Protein AF-S4NPJ5-F1 (afdb_monomer_lite)

Organism: NCBI:txid1283301

Secondary structure (DSSP, 8-state):
----------HHHHT-EETTEEHHHHHHHTTSSS-SS---SGGGG---S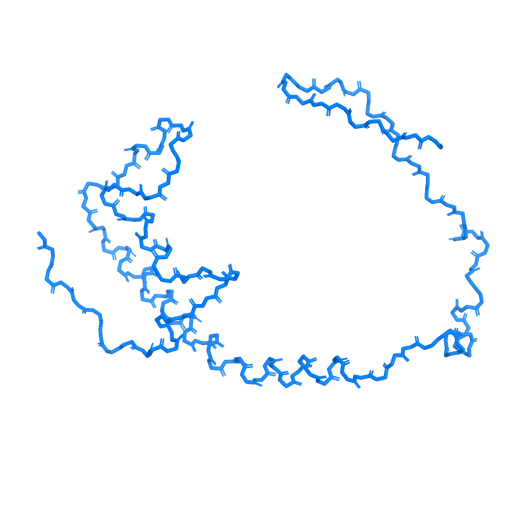S--HHHHHHHHHHHHHHHHHHHHHHHHHHHHHHHHTSPPPPHHHHHHTT-PSPPTTTSSPPPPPPPPSSPPPTT----PPP-

Foldseek 3Di:
DDPDDDDDQDPCLQQDDDPNDRDLVQLVQLQDPDHPDDCPDPVSNPHDPDDDPVVVVVSVVSSVVSVVVVVCVVVVVVVCVCVVPDDDCDPVNCVVVVVPPPPPVVPDDDDPPPPDPDDDDPPDDDDDDDD

Sequence (131 aa):
MGKGCIRPVAPEVWDYRIGGVQVIRKWFSFRKRRPDVERQTPLNDILPPTWPARWTVDLIDLINALGLLVALEPRQARLLDAVSSGPLISTDDLRGEGILPVPAYATKEPKPPRKSRRTPGPGQESLDFSD

pLDDT: mean 88.78, std 10.61, range [52.81, 98.5]

Structure (mmCIF, N/CA/C/O backbone):
data_AF-S4NPJ5-F1
#
_entry.id   AF-S4NPJ5-F1
#
loop_
_atom_site.group_PDB
_atom_site.id
_atom_site.type_symbol
_atom_site.lab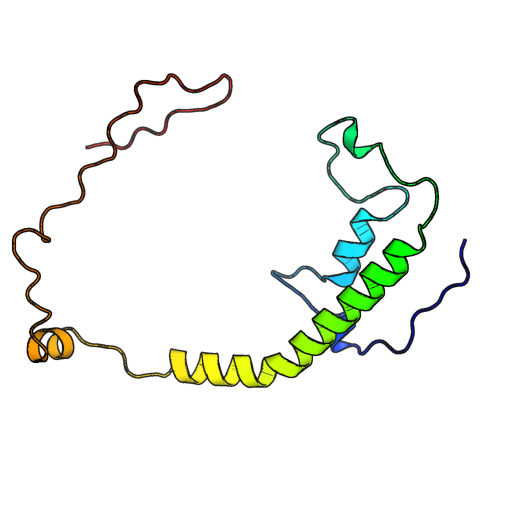el_atom_id
_atom_site.label_alt_id
_atom_site.label_comp_id
_atom_site.label_asym_id
_atom_site.label_entity_id
_atom_site.label_seq_id
_atom_site.pdbx_PDB_ins_code
_atom_site.Cartn_x
_atom_site.Cartn_y
_atom_site.Cartn_z
_atom_site.occupancy
_atom_site.B_iso_or_equiv
_atom_site.auth_seq_id
_atom_site.auth_comp_id
_atom_site.auth_asym_id
_atom_site.auth_atom_id
_atom_site.pdbx_PDB_model_num
ATOM 1 N N . MET A 1 1 ? 11.253 -7.632 -29.717 1.00 52.81 1 MET A N 1
ATOM 2 C CA . MET A 1 1 ? 10.371 -8.090 -28.621 1.00 52.81 1 MET A CA 1
ATOM 3 C C . MET A 1 1 ? 11.088 -9.196 -27.866 1.00 52.81 1 MET A C 1
ATOM 5 O O . MET A 1 1 ? 11.656 -10.063 -28.520 1.00 52.81 1 MET A O 1
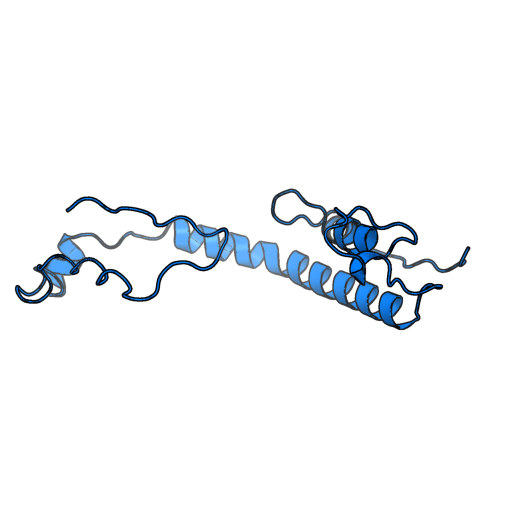ATOM 9 N N . GLY A 1 2 ? 11.130 -9.141 -26.533 1.00 63.25 2 GLY A N 1
ATOM 10 C CA . GLY A 1 2 ? 11.679 -10.228 -25.714 1.00 63.25 2 GLY A CA 1
ATOM 11 C C . GLY A 1 2 ? 10.695 -11.399 -25.615 1.00 63.25 2 GLY A C 1
ATOM 12 O O . GLY A 1 2 ? 9.492 -11.187 -25.718 1.00 63.25 2 GLY A O 1
ATOM 13 N N . LYS A 1 3 ? 11.201 -12.623 -25.427 1.00 78.44 3 LYS A N 1
ATOM 14 C CA . LYS A 1 3 ? 10.397 -13.857 -25.283 1.00 78.44 3 LYS A CA 1
ATOM 15 C C . LYS A 1 3 ? 10.164 -14.264 -23.817 1.00 78.44 3 LYS A C 1
ATOM 17 O O . LYS A 1 3 ? 9.736 -15.381 -23.552 1.00 78.44 3 LYS A O 1
ATOM 22 N N . GLY A 1 4 ? 10.513 -13.395 -22.866 1.00 82.88 4 GLY A N 1
ATOM 23 C CA . GLY A 1 4 ? 10.426 -13.695 -21.438 1.00 82.88 4 GLY A CA 1
ATOM 24 C C . GLY A 1 4 ? 8.979 -13.816 -20.965 1.00 82.88 4 GLY A C 1
ATOM 25 O O . GLY A 1 4 ? 8.130 -13.017 -21.354 1.00 82.88 4 GLY A O 1
ATOM 26 N N . CYS A 1 5 ? 8.713 -14.802 -20.112 1.00 89.44 5 CYS A N 1
ATOM 27 C CA . CYS A 1 5 ? 7.421 -15.019 -19.471 1.00 89.44 5 CYS A CA 1
ATOM 28 C C . CYS A 1 5 ? 7.648 -15.291 -17.979 1.00 89.44 5 CYS A C 1
ATOM 30 O O . CYS A 1 5 ? 8.530 -16.073 -17.633 1.00 89.44 5 CYS A O 1
ATOM 32 N N . ILE A 1 6 ? 6.858 -14.650 -17.114 1.00 90.62 6 ILE A N 1
ATOM 33 C CA . ILE A 1 6 ? 6.843 -14.896 -15.667 1.00 90.62 6 ILE A CA 1
ATOM 34 C C . ILE A 1 6 ? 5.542 -15.630 -15.349 1.00 90.62 6 ILE A C 1
ATOM 36 O O . ILE A 1 6 ? 4.458 -15.122 -15.633 1.00 90.62 6 ILE A O 1
ATOM 40 N N . ARG A 1 7 ? 5.652 -16.853 -14.825 1.00 91.62 7 ARG A N 1
ATOM 41 C CA . ARG A 1 7 ? 4.519 -17.730 -14.497 1.00 91.62 7 ARG A CA 1
ATOM 42 C C . ARG A 1 7 ? 4.954 -18.840 -13.523 1.00 91.62 7 ARG A C 1
ATOM 44 O O . ARG A 1 7 ? 6.076 -19.322 -13.679 1.00 91.62 7 ARG A O 1
ATOM 51 N N . PRO A 1 8 ? 4.076 -19.300 -12.605 1.00 93.44 8 PRO A N 1
ATOM 52 C CA . PRO A 1 8 ? 2.717 -18.803 -12.348 1.00 93.44 8 PRO A CA 1
ATOM 53 C C . PRO A 1 8 ? 2.700 -17.542 -11.461 1.00 93.44 8 PRO A C 1
ATOM 55 O O . PRO A 1 8 ? 3.579 -17.354 -10.629 1.00 93.44 8 PRO A O 1
ATOM 58 N N . VAL A 1 9 ? 1.682 -16.692 -11.630 1.00 96.44 9 VAL A N 1
ATOM 59 C CA . VAL A 1 9 ? 1.356 -15.575 -10.722 1.00 96.44 9 VAL A CA 1
ATOM 60 C C . VAL A 1 9 ? -0.089 -15.776 -10.282 1.00 96.44 9 VAL A C 1
ATOM 62 O O . VAL A 1 9 ? -0.954 -15.980 -11.135 1.00 96.44 9 VAL A O 1
ATOM 65 N N . ALA A 1 10 ? -0.340 -15.778 -8.972 1.00 97.44 10 ALA A N 1
ATOM 66 C CA . ALA A 1 10 ? -1.684 -15.968 -8.434 1.00 97.44 10 ALA A CA 1
ATOM 67 C C . ALA A 1 10 ? -2.610 -14.800 -8.846 1.00 97.44 10 ALA A C 1
ATOM 69 O O . ALA A 1 10 ? -2.140 -13.654 -8.871 1.00 97.44 10 ALA A O 1
ATOM 70 N N . PRO A 1 11 ? -3.896 -15.045 -9.174 1.00 97.88 11 PRO A N 1
ATOM 71 C CA . PRO A 1 11 ? -4.823 -13.989 -9.586 1.00 97.88 11 PRO A CA 1
ATOM 72 C C . PRO A 1 11 ? -4.940 -12.851 -8.569 1.00 97.88 11 PRO A C 1
ATOM 74 O O . PRO A 1 11 ? -4.930 -11.690 -8.958 1.00 97.88 11 PRO A O 1
ATOM 77 N N . GLU A 1 12 ? -4.949 -13.161 -7.273 1.00 97.81 12 GLU A N 1
ATOM 78 C CA . GLU A 1 12 ? -5.068 -12.182 -6.186 1.00 97.81 12 GLU A CA 1
ATOM 79 C C . GLU A 1 12 ? -3.866 -11.226 -6.151 1.00 97.81 12 GLU A C 1
ATOM 81 O O . GLU A 1 12 ? -4.008 -10.033 -5.894 1.00 97.81 12 GLU A O 1
ATOM 86 N N . VAL A 1 13 ? -2.677 -11.737 -6.483 1.00 98.31 13 VAL A N 1
ATOM 87 C CA . VAL A 1 13 ? -1.444 -10.946 -6.593 1.00 98.31 13 VAL A CA 1
ATOM 88 C C . VAL A 1 13 ? -1.460 -10.077 -7.850 1.00 98.31 13 VAL A C 1
ATOM 90 O O . VAL A 1 13 ? -1.056 -8.914 -7.809 1.00 98.31 13 VAL A O 1
ATOM 93 N N . TRP A 1 14 ? -1.944 -10.620 -8.971 1.00 97.88 14 TRP A N 1
ATOM 94 C CA . TRP A 1 14 ? -2.086 -9.871 -10.221 1.00 97.88 14 TRP A CA 1
ATOM 95 C C . TRP A 1 14 ? -3.109 -8.734 -10.109 1.00 97.88 14 TRP A C 1
ATOM 97 O O . TRP A 1 14 ? -2.857 -7.618 -10.571 1.00 97.88 14 TRP A O 1
ATOM 107 N N . ASP A 1 15 ? -4.241 -9.009 -9.465 1.00 98.00 15 ASP A N 1
ATOM 108 C CA . ASP A 1 15 ? -5.365 -8.091 -9.308 1.00 98.00 15 ASP A CA 1
ATOM 109 C C . ASP A 1 15 ? -5.279 -7.203 -8.066 1.00 98.00 15 ASP A C 1
ATOM 111 O O . ASP A 1 15 ? -6.196 -6.415 -7.822 1.00 98.00 15 ASP A O 1
ATOM 115 N N . TYR A 1 16 ? -4.163 -7.255 -7.333 1.00 98.25 16 TYR A N 1
ATOM 116 C CA . TYR A 1 16 ? -3.940 -6.438 -6.147 1.00 98.25 16 TYR A CA 1
ATOM 117 C C . TYR A 1 16 ? -4.071 -4.940 -6.456 1.00 98.25 16 TYR A C 1
ATOM 119 O O . TYR A 1 16 ? -3.440 -4.403 -7.383 1.00 98.25 16 TYR A O 1
ATOM 127 N N . ARG A 1 17 ? -4.889 -4.243 -5.658 1.00 98.12 17 ARG A N 1
ATOM 128 C CA . ARG A 1 17 ? -5.227 -2.827 -5.846 1.00 98.12 17 ARG A CA 1
ATOM 129 C C . ARG A 1 17 ? -4.973 -2.004 -4.592 1.00 98.12 17 ARG A C 1
ATOM 131 O O . ARG A 1 17 ? -5.317 -2.410 -3.493 1.00 98.12 17 ARG A O 1
ATOM 138 N N . ILE A 1 18 ? -4.469 -0.787 -4.790 1.00 96.38 18 ILE A N 1
ATOM 139 C CA . ILE A 1 18 ? -4.378 0.251 -3.755 1.00 96.38 18 ILE A CA 1
ATOM 140 C C . ILE A 1 18 ? -5.096 1.487 -4.290 1.00 96.38 18 ILE A C 1
ATOM 142 O O . ILE A 1 18 ? -4.795 1.943 -5.393 1.00 96.38 18 ILE A O 1
ATOM 146 N N . GLY A 1 19 ? -6.087 1.999 -3.554 1.00 93.81 19 GLY A N 1
ATOM 147 C CA . GLY A 1 19 ? -6.877 3.158 -3.994 1.00 93.81 19 GLY A CA 1
ATOM 148 C C . GLY A 1 19 ? -7.537 2.961 -5.368 1.00 93.81 19 GLY A C 1
ATOM 149 O O . GLY A 1 19 ? -7.559 3.879 -6.181 1.00 93.81 19 GLY A O 1
ATOM 150 N N . GLY A 1 20 ? -7.988 1.738 -5.676 1.00 94.81 20 GLY A N 1
ATOM 151 C CA . GLY A 1 20 ? -8.593 1.381 -6.969 1.00 94.81 20 GLY A CA 1
ATOM 152 C C . GLY A 1 20 ? -7.604 1.140 -8.121 1.00 94.81 20 GLY A C 1
ATOM 153 O O . GLY A 1 20 ? -8.010 0.682 -9.189 1.00 94.81 20 GLY A O 1
ATOM 154 N N . VAL A 1 21 ? -6.305 1.377 -7.924 1.00 96.62 21 VAL A N 1
ATOM 155 C CA . VAL A 1 21 ? -5.272 1.214 -8.957 1.00 96.62 21 VAL A CA 1
ATOM 156 C C . VAL A 1 21 ? -4.622 -0.162 -8.854 1.00 96.62 21 VAL A C 1
ATOM 158 O O . VAL A 1 21 ? -4.109 -0.519 -7.797 1.00 96.62 21 VAL A O 1
ATOM 161 N N . GLN A 1 22 ? -4.589 -0.924 -9.956 1.00 97.88 22 GLN A N 1
ATOM 162 C CA . GLN A 1 22 ? -3.903 -2.222 -9.989 1.00 97.88 22 GLN A CA 1
ATOM 163 C C . GLN A 1 22 ? -2.381 -2.018 -10.017 1.00 97.88 22 GLN A C 1
ATOM 165 O O . GLN A 1 22 ? -1.843 -1.401 -10.946 1.00 97.88 22 GLN A O 1
ATOM 170 N N . VAL A 1 23 ? -1.691 -2.531 -8.997 1.00 98.00 23 VAL A N 1
ATOM 171 C CA . VAL A 1 23 ? -0.301 -2.157 -8.693 1.00 98.00 23 VAL A CA 1
ATOM 172 C C . VAL A 1 23 ? 0.667 -2.607 -9.785 1.00 98.00 23 VAL A C 1
ATOM 174 O O . VAL A 1 23 ? 1.447 -1.790 -10.275 1.00 98.00 2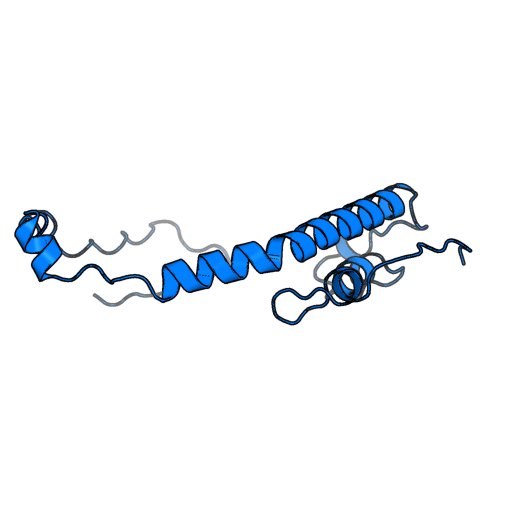3 VAL A O 1
ATOM 177 N N . ILE A 1 24 ? 0.589 -3.867 -10.229 1.00 97.06 24 ILE A N 1
ATOM 178 C CA . ILE A 1 24 ? 1.502 -4.409 -11.251 1.00 97.06 24 ILE A CA 1
ATOM 179 C C . ILE A 1 24 ? 1.343 -3.662 -12.582 1.00 97.06 24 ILE A C 1
ATOM 181 O O . ILE A 1 24 ? 2.335 -3.234 -13.180 1.00 97.06 24 ILE A O 1
ATOM 185 N N . ARG A 1 25 ? 0.103 -3.419 -13.033 1.00 95.31 25 ARG A N 1
ATOM 186 C CA . ARG A 1 25 ? -0.154 -2.629 -14.250 1.00 95.31 25 ARG A CA 1
ATOM 187 C C . ARG A 1 25 ? 0.368 -1.205 -14.142 1.00 95.31 25 ARG A C 1
ATOM 189 O O . ARG A 1 25 ? 0.967 -0.715 -15.099 1.00 95.31 25 ARG A O 1
ATOM 196 N N . LYS A 1 26 ? 0.170 -0.547 -12.998 1.00 95.69 26 LYS A N 1
ATOM 197 C CA . LYS A 1 26 ? 0.671 0.813 -12.774 1.00 95.69 26 LYS A CA 1
ATOM 198 C C . LYS A 1 26 ? 2.197 0.850 -12.752 1.00 95.69 26 LYS A C 1
ATOM 200 O O . LYS A 1 26 ? 2.795 1.707 -13.390 1.00 95.69 26 LYS A O 1
ATOM 205 N N . TRP A 1 27 ? 2.846 -0.102 -12.089 1.00 95.62 27 TRP A N 1
ATOM 206 C CA . TRP A 1 27 ? 4.304 -0.217 -12.088 1.00 95.62 27 TRP A CA 1
ATOM 207 C C . TRP A 1 27 ? 4.865 -0.406 -13.508 1.00 95.62 27 TRP A C 1
ATOM 209 O O . TRP A 1 27 ? 5.858 0.233 -13.877 1.00 95.62 27 TRP A O 1
ATOM 219 N N . PHE A 1 28 ? 4.192 -1.228 -14.324 1.00 93.25 28 PHE A N 1
ATOM 220 C CA . PHE A 1 28 ? 4.570 -1.476 -15.714 1.00 93.25 28 PHE A CA 1
ATOM 221 C C . PHE A 1 28 ? 4.334 -0.258 -16.617 1.00 93.25 28 PHE A C 1
ATOM 223 O O . PHE A 1 28 ? 5.152 0.009 -17.497 1.00 93.25 28 PHE A O 1
ATOM 230 N N . SER A 1 29 ? 3.268 0.526 -16.401 1.00 91.81 29 SER A N 1
ATOM 231 C CA . SER A 1 29 ? 2.944 1.686 -17.249 1.00 91.81 29 SER A CA 1
ATOM 232 C C . SER A 1 29 ? 4.051 2.744 -17.268 1.00 91.81 29 SER A C 1
ATOM 234 O O . SER A 1 29 ? 4.225 3.414 -18.284 1.00 91.81 29 SER A O 1
ATOM 236 N N . PHE A 1 30 ? 4.830 2.852 -16.186 1.00 90.25 30 PHE A N 1
ATOM 237 C CA . PHE A 1 30 ? 6.000 3.733 -16.083 1.00 90.25 30 PHE A CA 1
ATOM 238 C C . PHE A 1 30 ? 7.235 3.233 -16.848 1.00 90.25 30 PHE A C 1
ATOM 240 O O . PHE A 1 30 ? 8.149 4.006 -17.111 1.00 90.25 30 PHE A O 1
ATOM 247 N N . ARG A 1 31 ? 7.283 1.944 -17.198 1.00 90.88 31 ARG A N 1
ATOM 248 C CA . ARG A 1 31 ? 8.462 1.265 -17.771 1.00 90.88 31 ARG A CA 1
ATOM 249 C C . ARG A 1 31 ? 8.263 0.842 -19.225 1.00 90.88 31 ARG A C 1
ATOM 251 O O . ARG A 1 31 ? 9.081 0.127 -19.803 1.00 90.88 31 ARG A O 1
ATOM 258 N N . LYS A 1 32 ? 7.175 1.297 -19.845 1.00 86.69 32 LYS A N 1
ATOM 259 C CA . LYS A 1 32 ? 6.954 1.157 -21.286 1.00 86.69 32 LYS A CA 1
ATOM 260 C C . LYS A 1 32 ? 7.911 2.068 -22.052 1.00 86.69 32 LYS A C 1
ATOM 262 O O . LYS A 1 32 ? 8.294 3.126 -21.570 1.00 86.69 32 LYS A O 1
ATOM 267 N N . ARG A 1 33 ? 8.188 1.723 -23.315 1.00 84.00 33 ARG A N 1
ATOM 268 C CA . ARG A 1 33 ? 8.948 2.588 -24.242 1.00 84.00 33 ARG A CA 1
ATOM 269 C C . ARG A 1 33 ? 8.356 4.002 -24.356 1.00 84.00 33 ARG A C 1
ATOM 271 O O . ARG A 1 33 ? 9.086 4.960 -24.568 1.00 84.00 33 ARG A O 1
ATOM 278 N N . ARG A 1 34 ? 7.029 4.120 -24.261 1.00 84.69 34 ARG A N 1
ATOM 279 C CA . ARG A 1 34 ? 6.313 5.389 -24.0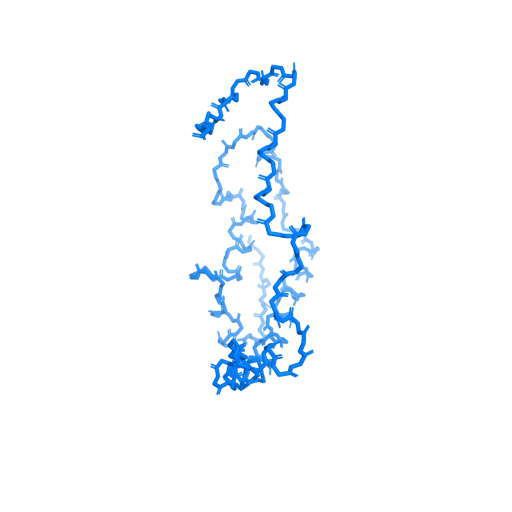77 1.00 84.69 34 ARG A CA 1
ATOM 280 C C . ARG A 1 34 ? 5.475 5.265 -22.799 1.00 84.69 34 ARG A C 1
ATOM 282 O O . ARG A 1 34 ? 4.463 4.562 -22.849 1.00 84.69 34 ARG A O 1
ATOM 289 N N . PRO A 1 35 ? 5.929 5.832 -21.669 1.00 85.50 35 PRO A N 1
ATOM 290 C CA . PRO A 1 35 ? 5.217 5.745 -20.401 1.00 85.50 35 PRO A CA 1
ATOM 291 C C . PRO A 1 35 ? 3.890 6.510 -20.420 1.00 85.50 35 PRO A C 1
ATOM 293 O O . PRO A 1 35 ? 3.782 7.545 -21.076 1.00 85.50 35 PRO A O 1
ATOM 296 N N . ASP A 1 36 ? 2.904 6.024 -19.663 1.00 81.88 36 ASP A N 1
ATOM 297 C CA . ASP A 1 36 ? 1.608 6.703 -19.475 1.00 81.88 36 ASP A CA 1
ATOM 298 C C . ASP A 1 36 ? 1.713 7.737 -18.347 1.00 81.88 36 ASP A C 1
ATOM 300 O O . ASP A 1 36 ? 1.126 7.577 -17.273 1.00 81.88 36 ASP A O 1
ATOM 304 N N . VAL A 1 37 ? 2.539 8.760 -18.554 1.00 80.12 37 VAL A N 1
ATOM 305 C CA . VAL A 1 37 ? 2.753 9.837 -17.582 1.00 80.12 37 VAL A CA 1
ATOM 306 C C . VAL A 1 37 ? 2.618 11.191 -18.245 1.00 80.12 37 VAL A C 1
ATOM 308 O O . VAL A 1 37 ? 2.963 11.362 -19.416 1.00 80.12 37 VAL A O 1
ATOM 311 N N . GLU A 1 38 ? 2.152 12.161 -17.470 1.00 79.88 38 GLU A N 1
ATOM 312 C CA . GLU A 1 38 ? 2.199 13.555 -17.876 1.00 79.88 38 GLU A CA 1
ATOM 313 C C . GLU A 1 38 ? 3.661 14.007 -17.996 1.00 79.88 38 GLU A C 1
ATOM 315 O O . GLU A 1 38 ? 4.508 13.738 -17.135 1.00 79.88 38 GLU A O 1
ATOM 320 N N . ARG A 1 39 ? 3.987 14.658 -19.111 1.00 79.56 39 ARG A N 1
ATOM 321 C CA . ARG A 1 39 ? 5.335 15.170 -19.360 1.00 79.56 39 ARG A CA 1
ATOM 322 C C . ARG A 1 39 ? 5.457 16.543 -18.730 1.00 79.56 39 ARG A C 1
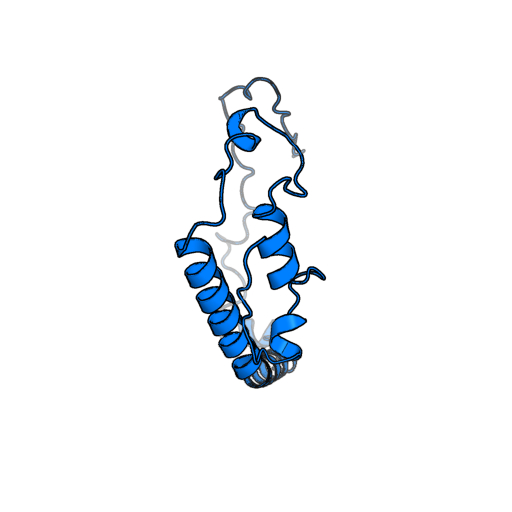ATOM 324 O O . ARG A 1 39 ? 5.023 17.528 -19.308 1.00 79.56 39 ARG A O 1
ATOM 331 N N . GLN A 1 40 ? 6.047 16.582 -17.544 1.00 79.94 40 GLN A N 1
ATOM 332 C CA . GLN A 1 40 ? 6.227 17.824 -16.798 1.00 79.94 40 GLN A CA 1
ATOM 333 C C . GLN A 1 40 ? 7.580 18.483 -17.089 1.00 79.94 40 GLN A C 1
ATOM 335 O O . GLN A 1 40 ? 7.691 19.702 -17.030 1.00 79.94 40 GLN A O 1
ATOM 340 N N . THR A 1 41 ? 8.615 17.697 -17.417 1.00 85.44 41 THR A N 1
ATOM 341 C CA . THR A 1 41 ? 9.973 18.212 -17.662 1.00 85.44 41 THR A CA 1
ATOM 342 C C . THR A 1 41 ? 10.705 17.413 -18.753 1.00 85.44 41 THR A C 1
ATOM 344 O O . THR A 1 41 ? 10.354 16.250 -18.979 1.00 85.44 41 THR A O 1
ATOM 347 N N . PRO A 1 42 ? 11.765 17.971 -19.378 1.00 85.50 42 PRO A N 1
ATOM 348 C CA . PRO A 1 42 ? 12.627 17.245 -20.323 1.00 85.50 42 PRO A CA 1
ATOM 349 C C . PRO A 1 42 ? 13.299 15.991 -19.738 1.00 85.50 42 PRO A C 1
ATOM 351 O O . PRO A 1 42 ? 13.695 15.095 -20.478 1.00 85.50 42 PRO A O 1
ATOM 354 N N . LEU A 1 43 ? 13.410 15.890 -18.408 1.00 85.88 43 LEU A N 1
ATOM 355 C CA . LEU A 1 43 ? 13.954 14.707 -17.738 1.00 85.88 43 LEU A CA 1
ATOM 356 C C . LEU A 1 43 ? 13.067 13.468 -17.953 1.00 85.88 43 LEU A C 1
ATOM 358 O O . LEU A 1 43 ? 13.580 12.352 -17.984 1.00 85.88 43 LEU A O 1
ATOM 362 N N . ASN A 1 44 ? 11.759 13.651 -18.176 1.00 82.75 44 ASN A N 1
ATOM 363 C CA . ASN A 1 44 ? 10.818 12.550 -18.416 1.00 82.75 44 ASN A CA 1
ATOM 364 C C . ASN A 1 44 ? 11.075 11.822 -19.750 1.00 82.75 44 ASN A C 1
ATOM 366 O O . ASN A 1 44 ? 10.590 10.705 -19.935 1.00 82.75 44 ASN A O 1
ATOM 370 N N . ASP A 1 45 ? 11.833 12.430 -20.668 1.00 83.19 45 ASP A N 1
ATOM 371 C CA . ASP A 1 45 ? 12.198 11.828 -21.953 1.00 83.19 45 ASP A CA 1
ATOM 372 C C . ASP A 1 45 ? 13.456 10.943 -21.857 1.00 83.19 45 ASP A C 1
ATOM 374 O O . ASP A 1 45 ? 13.760 10.183 -22.781 1.00 83.19 45 ASP A O 1
ATOM 378 N N . ILE A 1 46 ? 14.171 10.990 -20.726 1.00 88.38 46 ILE A N 1
ATOM 379 C CA . ILE A 1 46 ? 15.355 10.166 -20.474 1.00 88.38 46 ILE A CA 1
ATOM 380 C C . ILE A 1 46 ? 14.901 8.783 -19.995 1.00 88.38 46 ILE A C 1
ATOM 382 O O . ILE A 1 46 ? 14.695 8.533 -18.808 1.00 88.38 46 ILE A O 1
ATOM 386 N N . LEU A 1 47 ? 14.744 7.864 -20.949 1.00 88.00 47 LEU A N 1
ATOM 387 C CA . LEU A 1 47 ? 14.287 6.494 -20.713 1.00 88.00 47 LEU A CA 1
ATOM 388 C C . LEU A 1 47 ? 15.337 5.470 -21.166 1.00 88.00 47 LEU A C 1
ATOM 390 O O . LEU A 1 47 ? 16.028 5.698 -22.162 1.00 88.00 47 LEU A O 1
ATOM 394 N N . PRO A 1 48 ? 15.447 4.307 -20.494 1.00 89.25 48 PRO A N 1
ATOM 395 C CA . PRO A 1 48 ? 16.299 3.227 -20.971 1.00 89.25 48 PRO A CA 1
ATOM 396 C C . PRO A 1 48 ? 15.916 2.784 -22.395 1.00 89.25 48 PRO A C 1
ATOM 398 O O . PRO A 1 48 ? 14.731 2.573 -22.669 1.00 89.25 48 PRO A O 1
ATOM 401 N N . PRO A 1 49 ? 16.893 2.594 -23.302 1.00 89.06 49 PRO A N 1
ATOM 402 C CA . PRO A 1 49 ? 16.617 2.228 -24.694 1.00 89.06 49 PRO A CA 1
ATOM 403 C C . PRO A 1 49 ? 16.121 0.782 -24.842 1.00 89.06 49 PRO A C 1
ATOM 405 O O . PRO A 1 49 ? 15.450 0.441 -25.817 1.00 89.06 49 PRO A O 1
ATOM 408 N N . THR A 1 50 ? 16.442 -0.077 -23.873 1.00 89.56 50 THR A N 1
ATOM 409 C CA . THR A 1 50 ? 16.035 -1.483 -23.808 1.00 89.56 50 THR A CA 1
ATOM 410 C C . THR A 1 50 ? 15.573 -1.836 -22.398 1.00 89.56 50 THR A C 1
ATOM 412 O O . THR A 1 50 ? 15.846 -1.106 -21.446 1.00 89.56 50 THR A O 1
ATOM 415 N N . TRP A 1 51 ? 14.869 -2.964 -22.268 1.00 89.62 51 TRP A N 1
ATOM 416 C CA . TRP A 1 51 ? 14.479 -3.521 -20.974 1.00 89.62 51 TRP A CA 1
ATOM 417 C C . TRP A 1 51 ? 15.725 -3.979 -20.201 1.00 89.62 51 TRP A C 1
ATOM 419 O O . TRP A 1 51 ? 16.356 -4.961 -20.605 1.00 89.62 51 TRP A O 1
ATOM 429 N N . PRO A 1 52 ? 16.105 -3.316 -19.099 1.00 91.81 52 PRO A N 1
ATOM 430 C CA . PRO A 1 52 ? 17.273 -3.713 -18.333 1.00 91.81 52 PRO A CA 1
ATOM 431 C C . PRO A 1 52 ? 16.948 -4.921 -17.447 1.00 91.81 52 PRO A C 1
ATOM 433 O O . PRO A 1 52 ? 15.863 -4.994 -16.875 1.00 91.81 52 PRO A O 1
ATOM 436 N N . ALA A 1 53 ? 17.908 -5.830 -17.251 1.00 91.81 53 ALA A N 1
ATOM 437 C CA . ALA A 1 53 ? 17.713 -7.026 -16.422 1.00 91.81 53 ALA A CA 1
ATOM 438 C C . ALA A 1 53 ? 17.222 -6.703 -14.996 1.00 91.81 53 ALA A C 1
ATOM 440 O O . ALA A 1 53 ? 16.370 -7.415 -14.468 1.00 91.81 53 ALA A O 1
ATOM 441 N N . ARG A 1 54 ? 17.677 -5.581 -14.414 1.00 93.94 54 ARG A N 1
ATOM 442 C CA . ARG A 1 54 ? 17.228 -5.109 -13.092 1.00 93.94 54 ARG A CA 1
ATOM 443 C C . ARG A 1 54 ? 15.710 -4.924 -12.996 1.00 93.94 54 ARG A C 1
ATOM 445 O O . ARG A 1 54 ? 15.142 -5.224 -11.965 1.00 93.94 54 ARG A O 1
ATOM 452 N N . TRP A 1 55 ? 15.030 -4.506 -14.070 1.00 94.38 55 TRP A N 1
ATOM 453 C CA . TRP A 1 55 ? 13.572 -4.342 -14.034 1.00 94.38 55 TRP A CA 1
ATOM 454 C C . TRP A 1 55 ? 12.838 -5.675 -13.928 1.00 94.38 55 TRP A C 1
ATOM 456 O O . TRP A 1 55 ? 11.746 -5.724 -13.377 1.00 94.38 55 TRP A O 1
ATOM 466 N N . THR A 1 56 ? 13.421 -6.761 -14.436 1.00 93.81 56 THR A N 1
ATOM 467 C CA . THR A 1 56 ? 12.869 -8.098 -14.202 1.00 93.81 56 THR A CA 1
ATOM 468 C C . THR A 1 56 ? 12.990 -8.478 -12.729 1.00 93.81 56 THR A C 1
ATOM 470 O O . THR A 1 56 ? 12.038 -9.019 -12.180 1.00 93.81 56 THR A O 1
ATOM 473 N N . VAL A 1 57 ? 14.124 -8.164 -12.092 1.00 96.25 57 VAL A N 1
ATOM 474 C CA . VAL A 1 57 ? 14.330 -8.388 -10.650 1.00 96.25 57 VAL A CA 1
ATOM 475 C C . VAL A 1 57 ? 13.327 -7.566 -9.842 1.00 96.25 57 VAL A C 1
ATOM 477 O O . VAL A 1 57 ? 12.550 -8.145 -9.093 1.00 96.25 57 VAL A O 1
ATOM 480 N N . ASP A 1 58 ? 13.232 -6.260 -10.108 1.00 96.88 58 ASP A N 1
ATOM 481 C CA . ASP A 1 58 ? 12.267 -5.362 -9.461 1.00 96.88 58 ASP A CA 1
ATOM 482 C C . ASP A 1 58 ? 10.816 -5.870 -9.593 1.00 96.88 58 ASP A C 1
ATOM 484 O O . ASP A 1 58 ? 10.018 -5.747 -8.665 1.00 96.88 58 ASP A O 1
ATOM 488 N N . LEU A 1 59 ? 10.448 -6.423 -10.757 1.00 96.31 59 LEU A N 1
ATOM 489 C CA . LEU A 1 59 ? 9.113 -6.979 -10.989 1.00 96.31 59 LEU A CA 1
ATOM 490 C C . LEU A 1 59 ? 8.874 -8.249 -10.166 1.00 96.31 59 LEU A C 1
ATOM 492 O O . LEU A 1 59 ? 7.781 -8.426 -9.633 1.00 96.31 59 LEU A O 1
ATOM 496 N N . ILE A 1 60 ? 9.871 -9.128 -10.065 1.00 97.06 60 ILE A N 1
ATOM 497 C CA . ILE A 1 60 ? 9.789 -10.343 -9.246 1.00 97.06 60 ILE A CA 1
ATOM 498 C C . ILE A 1 60 ? 9.661 -9.967 -7.767 1.00 97.06 60 ILE A C 1
ATOM 500 O O . ILE A 1 60 ? 8.789 -10.497 -7.082 1.00 97.06 60 ILE A O 1
ATOM 504 N N . ASP A 1 61 ? 10.455 -9.008 -7.296 1.00 98.12 61 ASP A N 1
ATOM 505 C CA . ASP A 1 61 ? 10.391 -8.518 -5.918 1.00 98.12 61 ASP A CA 1
ATOM 506 C C . ASP A 1 61 ? 9.036 -7.878 -5.609 1.00 98.12 61 ASP A C 1
ATOM 508 O O . ASP A 1 61 ? 8.450 -8.145 -4.558 1.00 98.12 61 ASP A O 1
ATOM 512 N N . LEU A 1 62 ? 8.482 -7.104 -6.549 1.00 98.06 62 LEU A N 1
ATOM 513 C CA . LEU A 1 62 ? 7.131 -6.562 -6.427 1.00 98.06 62 LEU A CA 1
ATOM 514 C C . LEU A 1 62 ? 6.085 -7.678 -6.315 1.00 98.06 62 LEU A C 1
ATOM 516 O O . LEU A 1 62 ? 5.240 -7.626 -5.427 1.00 98.06 62 LEU A O 1
ATOM 520 N N . ILE A 1 63 ? 6.134 -8.686 -7.190 1.00 98.25 63 ILE A N 1
ATOM 521 C CA . ILE A 1 63 ? 5.206 -9.828 -7.150 1.00 98.25 63 ILE A CA 1
ATOM 522 C C . ILE A 1 63 ? 5.309 -10.559 -5.804 1.00 98.25 63 ILE A C 1
ATOM 524 O O . ILE A 1 63 ? 4.283 -10.880 -5.208 1.00 98.25 63 ILE A O 1
ATOM 528 N N . ASN A 1 64 ? 6.525 -10.769 -5.295 1.00 98.06 64 ASN A N 1
ATOM 529 C CA . ASN A 1 64 ? 6.754 -11.405 -3.998 1.00 98.06 64 ASN A CA 1
ATOM 530 C C . ASN A 1 64 ? 6.181 -10.574 -2.844 1.00 98.06 64 ASN A C 1
ATOM 532 O O . ASN A 1 64 ? 5.474 -11.112 -1.994 1.00 98.06 64 ASN A O 1
ATOM 536 N N . ALA A 1 65 ? 6.437 -9.264 -2.827 1.00 98.38 65 ALA A N 1
ATOM 537 C CA . ALA A 1 65 ? 5.902 -8.367 -1.808 1.00 98.38 65 ALA A CA 1
ATOM 538 C C . ALA A 1 65 ? 4.366 -8.360 -1.812 1.00 98.38 65 ALA A C 1
ATOM 540 O O . ALA A 1 65 ? 3.750 -8.474 -0.755 1.00 98.38 65 ALA A O 1
ATOM 541 N N . LEU A 1 66 ? 3.742 -8.297 -2.992 1.00 98.50 66 LEU A N 1
ATOM 542 C CA . LEU A 1 66 ? 2.288 -8.388 -3.131 1.00 98.50 66 LEU A CA 1
ATOM 543 C C . LEU A 1 66 ? 1.753 -9.752 -2.665 1.00 98.50 66 LEU A C 1
ATOM 545 O O . LEU A 1 66 ? 0.737 -9.799 -1.981 1.00 98.50 66 LEU A O 1
ATOM 549 N N . GLY A 1 67 ? 2.456 -10.850 -2.952 1.00 98.19 67 GLY A N 1
ATOM 550 C CA . GLY A 1 67 ? 2.115 -12.178 -2.431 1.00 98.19 67 GLY A CA 1
ATOM 551 C C . GLY A 1 67 ? 2.138 -12.252 -0.903 1.00 98.19 67 GLY A C 1
ATOM 552 O O . GLY A 1 67 ? 1.222 -12.806 -0.296 1.00 98.19 67 GLY A O 1
ATOM 553 N N . LEU A 1 68 ? 3.144 -11.647 -0.267 1.00 98.38 68 LEU A N 1
ATOM 554 C CA . LEU A 1 68 ? 3.224 -11.557 1.194 1.00 98.38 68 LEU A CA 1
ATOM 555 C C . LEU A 1 68 ? 2.099 -10.696 1.780 1.00 98.38 68 LEU A C 1
ATOM 557 O O . LEU A 1 68 ? 1.564 -11.038 2.833 1.00 98.38 68 LEU A O 1
ATOM 561 N N . LEU A 1 69 ? 1.719 -9.609 1.103 1.00 98.12 69 LEU A N 1
ATOM 562 C CA . LEU A 1 69 ? 0.586 -8.778 1.513 1.00 98.12 69 LEU A CA 1
ATOM 563 C C . LEU A 1 69 ? -0.721 -9.566 1.457 1.00 98.12 69 LEU A C 1
ATOM 565 O O . LEU A 1 69 ? -1.391 -9.664 2.480 1.00 98.12 69 LEU A O 1
ATOM 569 N N . VAL A 1 70 ? -1.023 -10.211 0.325 1.00 98.31 70 VAL A N 1
ATOM 570 C CA . VAL A 1 70 ? -2.212 -11.070 0.166 1.00 98.31 70 VAL A CA 1
ATOM 571 C C . VAL A 1 70 ? -2.278 -12.134 1.267 1.00 98.31 70 VAL A C 1
ATOM 573 O O . VAL A 1 70 ? -3.329 -12.357 1.861 1.00 98.31 70 VAL A O 1
ATOM 576 N N . ALA A 1 71 ? -1.150 -12.764 1.610 1.00 98.19 71 ALA A N 1
ATOM 577 C CA . ALA A 1 71 ? -1.104 -13.753 2.687 1.00 98.19 71 ALA A CA 1
ATOM 578 C C . ALA A 1 71 ? -1.407 -13.162 4.083 1.00 98.19 71 ALA A C 1
ATOM 580 O O . ALA A 1 71 ? -1.910 -13.869 4.960 1.00 98.19 71 ALA A O 1
ATOM 581 N N . LEU A 1 72 ? -1.101 -11.880 4.310 1.00 98.25 72 LEU A N 1
ATOM 582 C CA . LEU A 1 72 ? -1.328 -11.181 5.578 1.00 98.25 72 LEU A CA 1
ATOM 583 C C . LEU A 1 72 ? -2.732 -10.577 5.707 1.00 98.25 72 LEU A C 1
ATOM 585 O O . LEU A 1 72 ? -3.196 -10.395 6.838 1.00 98.25 72 LEU A O 1
ATOM 589 N N . GLU A 1 73 ? -3.414 -10.297 4.596 1.00 96.94 73 GLU A N 1
ATOM 590 C CA . GLU A 1 73 ? -4.724 -9.631 4.573 1.00 96.94 73 GLU A CA 1
ATOM 591 C C . GLU A 1 73 ? -5.761 -10.251 5.527 1.00 96.94 73 GLU A C 1
ATOM 593 O O . GLU A 1 73 ? -6.377 -9.497 6.285 1.00 96.94 73 GLU A O 1
ATOM 598 N N . PRO A 1 74 ? -5.932 -11.588 5.625 1.00 98.00 74 PRO A N 1
ATOM 599 C CA . PRO A 1 74 ? -6.915 -12.162 6.546 1.00 98.00 74 PRO A CA 1
ATOM 600 C C . PRO A 1 74 ? -6.631 -11.823 8.013 1.00 98.00 74 PRO A C 1
ATOM 602 O O . PRO A 1 74 ? -7.551 -11.624 8.806 1.00 98.00 74 PRO A O 1
ATOM 605 N N . ARG A 1 75 ? -5.351 -11.747 8.396 1.00 98.38 75 ARG A N 1
ATOM 606 C CA . ARG A 1 75 ? -4.951 -11.368 9.756 1.00 98.38 75 ARG A CA 1
ATOM 607 C C . ARG A 1 75 ? -5.153 -9.874 9.990 1.00 98.38 75 ARG A C 1
ATOM 609 O O . ARG A 1 75 ? -5.591 -9.498 11.075 1.00 98.38 75 ARG A O 1
ATOM 616 N N . GLN A 1 76 ? -4.855 -9.042 8.995 1.00 97.56 76 GLN A N 1
ATOM 617 C CA . GLN A 1 76 ? -5.085 -7.598 9.063 1.00 97.56 76 GLN A CA 1
ATOM 618 C C . GLN A 1 76 ? -6.575 -7.276 9.195 1.00 97.56 76 GLN A C 1
ATOM 620 O O . GLN A 1 76 ? -6.936 -6.478 10.052 1.00 97.56 76 GLN A O 1
ATOM 625 N N . ALA A 1 77 ? -7.436 -7.948 8.426 1.00 97.88 77 ALA A N 1
ATOM 626 C CA . ALA A 1 77 ? -8.884 -7.782 8.502 1.00 97.88 77 ALA A CA 1
ATOM 627 C C . ALA A 1 77 ? -9.425 -8.131 9.897 1.00 97.88 77 ALA A C 1
ATOM 629 O O . ALA A 1 77 ? -10.171 -7.350 10.473 1.00 97.88 77 ALA A O 1
ATOM 630 N N . ARG A 1 78 ? -8.984 -9.254 10.484 1.00 98.25 78 ARG A N 1
ATOM 631 C CA . ARG A 1 78 ? -9.367 -9.640 11.856 1.00 98.25 78 ARG A CA 1
ATOM 632 C C . ARG A 1 78 ? -8.913 -8.627 12.901 1.00 98.25 78 ARG A C 1
ATOM 634 O O . ARG A 1 78 ? -9.651 -8.342 13.834 1.00 98.25 78 ARG A O 1
ATOM 641 N N . LEU A 1 79 ? -7.691 -8.112 12.766 1.00 98.25 79 LEU A N 1
ATOM 642 C CA . LEU A 1 79 ? -7.176 -7.100 13.684 1.00 98.25 79 LEU A CA 1
ATOM 643 C C . LEU A 1 79 ? -7.964 -5.793 13.559 1.00 98.25 79 LEU A C 1
ATOM 645 O O . LEU A 1 79 ? -8.318 -5.200 14.572 1.00 98.25 79 LEU A O 1
ATOM 649 N N . LEU A 1 80 ? -8.245 -5.362 12.329 1.00 97.88 80 LEU A N 1
ATOM 650 C CA . LEU A 1 80 ? -9.020 -4.157 12.067 1.00 97.88 80 LEU A CA 1
ATOM 651 C C . LEU A 1 80 ? -10.433 -4.276 12.635 1.00 97.88 80 LEU A C 1
ATOM 653 O O . LEU A 1 80 ? -10.896 -3.338 13.274 1.00 97.88 80 LEU A O 1
ATOM 657 N N . ASP A 1 81 ? -11.082 -5.421 12.439 1.00 98.12 81 ASP A N 1
ATOM 658 C CA . ASP A 1 81 ? -12.402 -5.712 12.993 1.00 98.12 81 ASP A CA 1
ATOM 659 C C . ASP A 1 81 ? -12.380 -5.655 14.525 1.00 98.12 81 ASP A C 1
ATOM 661 O O . ASP A 1 81 ? -13.111 -4.868 15.113 1.00 98.12 81 ASP A O 1
ATOM 665 N N . ALA A 1 82 ? -11.441 -6.360 15.165 1.00 97.06 82 ALA A N 1
ATOM 666 C CA . ALA A 1 82 ? -11.299 -6.367 16.622 1.00 97.06 82 ALA A CA 1
ATOM 667 C C . ALA A 1 82 ? -11.064 -4.970 17.225 1.00 97.06 82 ALA A C 1
ATOM 669 O O . ALA A 1 82 ? -11.573 -4.666 18.302 1.00 97.06 82 ALA A O 1
ATOM 670 N N . VAL A 1 83 ? -10.289 -4.120 16.545 1.00 96.50 83 VAL A N 1
ATOM 671 C CA . VAL A 1 83 ? -10.059 -2.731 16.972 1.00 96.50 83 VAL A CA 1
ATOM 672 C C . VAL A 1 83 ? -11.308 -1.881 16.744 1.00 96.50 83 VAL A C 1
ATOM 674 O O . VAL A 1 83 ? -11.669 -1.080 17.601 1.00 96.50 83 VAL A O 1
ATOM 677 N N . SER A 1 84 ? -11.978 -2.063 15.606 1.00 96.69 84 SER A N 1
ATOM 678 C CA . SER A 1 84 ? -13.134 -1.255 15.197 1.00 96.69 84 SER A CA 1
ATOM 679 C C . SER A 1 84 ? -14.401 -1.589 15.989 1.00 96.69 84 SER A C 1
ATOM 681 O O . SER A 1 84 ? -15.230 -0.711 16.207 1.00 96.69 84 SER A O 1
ATOM 683 N N . SER A 1 85 ? -14.549 -2.838 16.439 1.00 96.50 85 SER A N 1
ATOM 684 C CA . SER A 1 85 ? -15.631 -3.295 17.318 1.00 96.50 85 SER A CA 1
ATOM 685 C C . SER A 1 85 ? -15.286 -3.180 18.807 1.00 96.50 85 SER A C 1
ATOM 687 O O . SER A 1 85 ? -16.066 -3.621 19.653 1.00 96.50 85 SER A O 1
ATOM 689 N N . GLY A 1 86 ? -14.089 -2.689 19.137 1.00 94.94 86 GLY A N 1
ATOM 690 C CA . GLY A 1 86 ? -13.610 -2.578 20.509 1.00 94.94 86 GLY A CA 1
ATOM 691 C C . GLY A 1 86 ? -14.388 -1.536 21.322 1.00 94.94 86 GLY A C 1
ATOM 692 O O . GLY A 1 86 ? -14.994 -0.623 20.755 1.00 94.94 86 GLY A O 1
ATOM 693 N N . PRO A 1 87 ? -14.378 -1.645 22.662 1.00 94.12 87 PRO A N 1
ATOM 694 C CA . PRO A 1 87 ? -14.986 -0.639 23.521 1.00 94.12 87 PRO A CA 1
ATOM 695 C C . PRO A 1 87 ? -14.315 0.723 23.312 1.00 94.12 87 PRO A C 1
ATOM 697 O O . PRO A 1 87 ? -13.090 0.826 23.228 1.00 94.12 87 PRO A O 1
ATOM 700 N N . LEU A 1 88 ? -15.130 1.775 23.249 1.00 94.75 88 LEU A N 1
ATOM 701 C CA . LEU A 1 88 ? -14.642 3.148 23.203 1.00 94.75 88 LEU A CA 1
ATOM 702 C C . LEU A 1 88 ? -14.368 3.650 24.619 1.00 94.75 88 LEU A C 1
ATOM 704 O O . LEU A 1 88 ? -15.112 3.340 25.546 1.00 94.75 88 LEU A O 1
ATOM 708 N N . ILE A 1 89 ? -13.326 4.466 24.763 1.00 94.75 89 ILE A N 1
ATOM 709 C CA . ILE A 1 89 ? -13.024 5.155 26.018 1.00 94.75 89 ILE A CA 1
ATOM 710 C C . ILE A 1 89 ? -14.014 6.313 26.170 1.00 94.75 89 ILE A C 1
ATOM 712 O O . ILE A 1 89 ? -14.036 7.231 25.345 1.00 94.75 89 ILE A O 1
ATOM 716 N N . SER A 1 90 ? -14.840 6.264 27.212 1.00 95.69 90 SER A N 1
ATOM 717 C CA . SER A 1 90 ? -15.829 7.296 27.511 1.00 95.69 90 SER A CA 1
ATOM 718 C C . SER A 1 90 ? -15.225 8.459 28.302 1.00 95.69 90 SER A C 1
ATOM 720 O O . SER A 1 90 ? -14.141 8.375 28.882 1.00 95.69 90 SER A O 1
ATOM 722 N N . THR A 1 91 ? -15.954 9.574 28.377 1.00 95.81 91 THR A N 1
ATOM 723 C CA . THR A 1 91 ? -15.559 10.694 29.243 1.00 95.81 91 THR A CA 1
ATOM 724 C C . THR A 1 91 ? -15.554 10.320 30.720 1.00 95.81 91 THR A C 1
ATOM 726 O O . THR A 1 91 ? -14.785 10.903 31.479 1.00 95.81 91 THR A O 1
ATOM 729 N N . ASP A 1 92 ? -16.414 9.389 31.134 1.00 96.12 92 ASP A N 1
ATOM 730 C CA . ASP A 1 92 ? -16.493 8.956 32.528 1.00 96.12 92 ASP A CA 1
ATOM 731 C C . ASP A 1 92 ? -15.306 8.071 32.893 1.00 96.12 92 ASP A C 1
ATOM 733 O O . ASP A 1 92 ? -14.737 8.268 33.963 1.00 96.12 92 ASP A O 1
ATOM 737 N N . ASP A 1 93 ? -14.845 7.220 31.970 1.00 96.19 93 ASP A N 1
ATOM 738 C CA . ASP A 1 93 ? -13.600 6.460 32.137 1.00 96.19 93 ASP A CA 1
ATOM 739 C C . ASP A 1 93 ? -12.416 7.413 32.355 1.00 96.19 93 ASP A C 1
ATOM 741 O O . ASP A 1 93 ? -11.646 7.270 33.302 1.00 96.19 93 ASP A O 1
ATOM 745 N N . LEU A 1 94 ? -12.317 8.467 31.536 1.00 95.88 94 LEU A N 1
ATOM 746 C CA . LEU A 1 94 ? -11.257 9.471 31.671 1.00 95.88 94 LEU A CA 1
ATOM 747 C C . LEU A 1 94 ? -11.347 10.282 32.974 1.00 95.88 94 LEU A C 1
ATOM 749 O O . LEU A 1 94 ? -10.318 10.714 33.493 1.00 95.88 94 LEU A O 1
ATOM 753 N N . ARG A 1 95 ? -12.553 10.530 33.503 1.00 95.81 95 ARG A N 1
ATOM 754 C CA . ARG A 1 95 ? -12.737 11.187 34.811 1.00 95.81 95 ARG A CA 1
ATOM 755 C C . ARG A 1 95 ? -12.390 10.247 35.962 1.00 95.81 95 ARG A C 1
ATOM 757 O O . ARG A 1 95 ? -11.750 10.686 36.911 1.00 95.81 95 ARG A O 1
ATOM 764 N N . GLY A 1 96 ? -12.795 8.979 35.873 1.00 95.94 96 GLY A N 1
ATOM 765 C CA . GLY A 1 96 ? -12.489 7.945 36.862 1.00 95.94 96 GLY A CA 1
ATOM 766 C C . GLY A 1 96 ? -10.985 7.736 37.030 1.00 95.94 96 GLY A C 1
ATOM 767 O O . GLY A 1 96 ? -10.504 7.639 38.154 1.00 95.94 96 GLY A O 1
ATOM 768 N N . GLU A 1 97 ? -10.240 7.786 35.924 1.00 95.81 97 GLU A N 1
ATOM 769 C CA . GLU A 1 97 ? -8.772 7.708 35.900 1.00 95.81 97 GLU A CA 1
ATOM 770 C C . GLU A 1 97 ? -8.068 9.051 36.196 1.00 95.81 97 GLU A C 1
ATOM 772 O O . GLU A 1 97 ? -6.843 9.149 36.140 1.00 95.81 97 GLU A O 1
ATOM 777 N N . GLY A 1 98 ? -8.815 10.122 36.490 1.00 93.19 98 GLY A N 1
ATOM 778 C CA . GLY A 1 98 ? -8.253 11.435 36.825 1.00 93.19 98 GLY A CA 1
ATOM 779 C C . GLY A 1 98 ? -7.551 12.160 35.668 1.00 93.19 98 GLY A C 1
ATOM 780 O O . GLY A 1 98 ? -6.836 13.135 35.900 1.00 93.19 98 GLY A O 1
ATOM 781 N N . ILE A 1 99 ? -7.752 11.716 34.423 1.00 93.56 99 ILE A N 1
ATOM 782 C CA . ILE A 1 99 ? -7.262 12.395 33.212 1.00 93.56 99 ILE A CA 1
ATOM 783 C C . ILE A 1 99 ? -8.094 13.657 32.947 1.00 93.56 99 ILE A C 1
ATOM 785 O O . ILE A 1 99 ? -7.561 14.691 32.539 1.00 93.56 99 ILE A O 1
ATOM 789 N N . LEU A 1 100 ? -9.408 13.568 33.174 1.00 93.94 100 LEU A N 1
ATOM 790 C CA . LEU A 1 100 ? -10.324 14.705 33.146 1.00 93.94 100 LEU A CA 1
ATOM 791 C C . LEU A 1 100 ? -10.666 15.174 34.574 1.00 93.94 100 LEU A C 1
ATOM 793 O O . LEU A 1 100 ? -10.828 14.336 35.460 1.00 93.94 100 LEU A O 1
ATOM 797 N N . PRO A 1 101 ? -10.865 16.491 34.796 1.00 92.38 101 PRO A N 1
ATOM 798 C CA . PRO A 1 101 ? -10.867 17.562 33.796 1.00 92.38 101 PRO A CA 1
ATOM 799 C C . PRO A 1 101 ? -9.461 17.944 33.312 1.00 92.38 101 PRO A C 1
ATOM 801 O O . PRO A 1 101 ? -8.483 17.842 34.047 1.00 92.38 101 PRO A O 1
ATOM 804 N N . VAL A 1 102 ? -9.379 18.432 32.070 1.00 89.94 102 VAL A N 1
ATOM 805 C CA . VAL A 1 102 ? -8.128 18.949 31.495 1.00 89.94 102 VAL A CA 1
ATOM 806 C C . VAL A 1 102 ? -7.576 20.065 32.397 1.00 89.94 102 VAL A C 1
ATOM 808 O O . VAL A 1 102 ? -8.330 20.974 32.756 1.00 89.94 102 VAL A O 1
ATOM 811 N N . PRO A 1 103 ? -6.276 20.051 32.748 1.00 89.69 103 PRO A N 1
ATOM 812 C CA . PRO A 1 103 ? -5.673 21.113 33.544 1.00 89.69 103 PRO A CA 1
ATOM 813 C C . PRO A 1 103 ? -5.832 22.491 32.890 1.00 89.69 103 PRO A C 1
ATOM 815 O O . PRO A 1 103 ? -5.640 22.635 31.684 1.00 89.69 103 PRO A O 1
ATOM 818 N N . ALA A 1 104 ? -6.068 23.533 33.694 1.00 88.00 104 ALA A N 1
ATOM 819 C CA . ALA A 1 104 ? -6.355 24.890 33.205 1.00 88.00 104 ALA A CA 1
ATOM 820 C C . ALA A 1 104 ? -5.291 25.470 32.246 1.00 88.00 104 ALA A C 1
ATOM 822 O O . ALA A 1 104 ? -5.596 26.311 31.400 1.00 88.00 104 ALA A O 1
ATOM 823 N N . TYR A 1 105 ? -4.031 25.035 32.353 1.00 86.88 105 TYR A N 1
ATOM 824 C CA . TYR A 1 105 ? -2.963 25.482 31.453 1.00 86.88 105 TYR A CA 1
ATOM 825 C C . TYR A 1 105 ? -3.095 24.917 30.027 1.00 86.88 105 TYR A C 1
ATOM 827 O O . TYR A 1 105 ? -2.601 25.545 29.093 1.00 86.88 105 TYR A O 1
ATOM 835 N N . ALA A 1 106 ? -3.756 23.765 29.868 1.00 86.44 106 ALA A N 1
ATOM 836 C CA . ALA A 1 106 ? -3.953 23.048 28.608 1.00 86.44 106 ALA A CA 1
ATOM 837 C C . ALA A 1 106 ? -5.333 23.307 27.975 1.00 86.44 106 ALA A C 1
ATOM 839 O O . ALA A 1 106 ? -5.592 22.863 26.863 1.00 86.44 106 ALA A O 1
ATOM 840 N N . THR A 1 107 ? -6.210 24.053 28.653 1.00 86.56 107 THR A N 1
ATOM 841 C CA . THR A 1 107 ? -7.500 24.509 28.103 1.00 86.56 107 THR A CA 1
ATOM 842 C C . THR A 1 107 ? -7.351 25.734 27.194 1.00 86.56 107 THR A C 1
ATOM 844 O O . THR A 1 107 ? -8.296 26.119 26.513 1.00 86.56 107 THR A O 1
ATOM 847 N N . LYS A 1 108 ? -6.179 26.383 27.184 1.00 86.12 108 LYS A N 1
ATOM 848 C CA . LYS A 1 108 ? -5.924 27.537 26.314 1.00 86.12 108 LYS A CA 1
ATOM 849 C C . LYS A 1 108 ? -5.889 27.087 24.859 1.00 86.12 108 LYS A C 1
ATOM 851 O O . LYS A 1 108 ? -5.161 26.155 24.525 1.00 86.12 108 LYS A O 1
ATOM 856 N N . GLU A 1 109 ? -6.618 27.794 24.005 1.00 81.06 109 GLU A N 1
ATOM 857 C CA . GLU A 1 109 ? -6.583 27.554 22.566 1.00 81.06 109 GLU A CA 1
ATOM 858 C C . GLU A 1 109 ? -5.145 27.653 22.025 1.00 81.06 109 GLU A C 1
ATOM 860 O O . GLU A 1 109 ? -4.358 28.500 22.484 1.00 81.06 109 GLU A O 1
ATOM 865 N N . PRO A 1 110 ? -4.764 26.784 21.070 1.00 80.75 110 PRO A N 1
ATOM 866 C CA . PRO A 1 110 ? -3.468 26.886 20.425 1.00 80.75 110 PRO A CA 1
ATOM 867 C C . PRO A 1 110 ? -3.359 28.249 19.743 1.00 80.75 110 PRO A C 1
ATOM 869 O O . PRO A 1 110 ? -4.226 28.647 18.971 1.00 80.75 110 PRO A O 1
ATOM 872 N N . LYS A 1 111 ? -2.271 28.976 20.022 1.00 81.25 111 LYS A N 1
ATOM 873 C CA . LYS A 1 111 ? -2.021 30.250 19.342 1.00 81.25 111 LYS A CA 1
ATOM 874 C C . LYS A 1 111 ? -1.873 29.986 17.842 1.00 81.25 111 LYS A C 1
ATOM 876 O O . LYS A 1 111 ? -1.096 29.089 17.491 1.00 81.25 111 LYS A O 1
ATOM 881 N N . PRO A 1 112 ? -2.530 30.771 16.972 1.00 80.00 112 PRO A N 1
ATOM 882 C CA . PRO A 1 112 ? -2.327 30.641 15.540 1.00 80.00 112 PRO A CA 1
ATOM 883 C C . PRO A 1 112 ? -0.832 30.790 15.217 1.00 80.00 112 PRO A C 1
ATOM 885 O O . PRO A 1 112 ? -0.114 31.543 15.898 1.00 80.00 112 PRO A O 1
ATOM 888 N N . PRO A 1 113 ? -0.323 30.052 14.213 1.00 79.12 113 PRO A N 1
ATOM 889 C CA . PRO A 1 113 ? 1.071 30.161 13.820 1.00 79.12 113 PRO A CA 1
ATOM 890 C C . PRO A 1 113 ? 1.379 31.620 13.478 1.00 79.12 113 PRO A C 1
ATOM 892 O O . PRO A 1 113 ? 0.630 32.286 12.763 1.00 79.12 113 PRO A O 1
ATOM 895 N N . ARG A 1 114 ? 2.495 32.140 14.002 1.00 77.06 114 ARG A N 1
ATOM 896 C CA . ARG A 1 114 ? 2.932 33.502 13.673 1.00 77.06 114 ARG A CA 1
ATOM 897 C C . ARG A 1 114 ? 3.072 33.624 12.158 1.00 77.06 114 ARG A C 1
ATOM 899 O O . ARG A 1 114 ? 3.741 32.789 11.549 1.00 77.06 114 ARG A O 1
ATOM 906 N N . LYS A 1 115 ? 2.507 34.690 11.576 1.00 71.62 115 LYS A N 1
ATOM 907 C CA . LYS A 1 115 ? 2.692 35.008 10.154 1.00 71.62 115 LYS A CA 1
ATOM 908 C C . LYS A 1 115 ? 4.187 34.959 9.818 1.00 71.62 115 LYS A C 1
ATOM 910 O O . LYS A 1 115 ? 5.002 35.616 10.475 1.00 71.62 115 LYS A O 1
ATOM 915 N N . SER A 1 116 ? 4.548 34.140 8.830 1.00 70.88 116 SER A N 1
ATOM 916 C CA . SER A 1 116 ? 5.918 34.080 8.319 1.00 70.88 116 SER A CA 1
ATOM 917 C C . SER A 1 116 ? 6.337 35.476 7.852 1.00 70.88 116 SER A C 1
ATOM 919 O O . SER A 1 116 ? 5.610 36.119 7.102 1.00 70.88 116 SER A O 1
ATOM 921 N N . ARG A 1 117 ? 7.526 35.944 8.259 1.00 71.12 117 ARG A N 1
ATOM 922 C CA . ARG A 1 117 ? 8.127 37.178 7.707 1.00 71.12 117 ARG A CA 1
ATOM 923 C C . ARG A 1 117 ? 8.690 36.995 6.299 1.00 71.12 117 ARG A C 1
ATOM 925 O O . ARG A 1 117 ? 9.095 37.973 5.682 1.00 71.12 117 ARG A O 1
ATOM 932 N N . ARG A 1 118 ? 8.792 35.755 5.815 1.00 72.50 118 ARG A N 1
ATOM 933 C CA . ARG A 1 118 ? 9.297 35.468 4.471 1.00 72.50 118 ARG A CA 1
ATOM 934 C C . ARG A 1 118 ? 8.148 35.624 3.487 1.00 72.50 118 ARG A C 1
ATOM 936 O O . ARG A 1 118 ? 7.134 34.945 3.638 1.00 72.50 118 ARG A O 1
ATOM 943 N N . THR A 1 119 ? 8.334 36.488 2.497 1.00 72.00 119 THR A N 1
ATOM 944 C CA . THR A 1 119 ? 7.436 36.608 1.349 1.00 72.00 119 THR A CA 1
ATOM 945 C C . THR A 1 119 ? 7.372 35.264 0.614 1.00 72.00 119 THR A C 1
ATOM 947 O O . THR A 1 119 ? 8.428 34.642 0.439 1.00 72.00 119 THR A O 1
ATOM 950 N N . PRO A 1 120 ? 6.181 34.796 0.197 1.00 71.56 120 PRO A N 1
ATOM 951 C CA . PRO A 1 120 ? 6.063 33.612 -0.645 1.00 71.56 120 PRO A CA 1
ATOM 952 C C . PRO A 1 120 ? 6.940 33.737 -1.898 1.00 71.56 120 PRO A C 1
ATOM 954 O O . PRO A 1 120 ? 7.098 34.826 -2.455 1.00 71.56 120 PRO A O 1
ATOM 957 N N . GLY A 1 121 ? 7.539 32.623 -2.324 1.00 73.12 121 GLY A N 1
ATOM 958 C CA . GLY A 1 121 ? 8.258 32.577 -3.596 1.00 73.12 121 GLY A CA 1
ATOM 959 C C . GLY A 1 121 ? 7.300 32.788 -4.778 1.00 73.12 121 GLY A C 1
ATOM 960 O O . GLY A 1 121 ? 6.090 32.606 -4.622 1.00 73.12 121 GLY A O 1
ATOM 961 N N . PRO A 1 122 ? 7.810 33.158 -5.965 1.00 74.81 122 PRO A N 1
ATOM 962 C CA . PRO A 1 122 ? 6.971 33.331 -7.148 1.00 74.81 122 PRO A CA 1
ATOM 963 C C . PRO A 1 122 ? 6.122 32.074 -7.405 1.00 74.81 122 PRO A C 1
ATOM 965 O O . PRO A 1 122 ? 6.660 30.973 -7.508 1.00 74.81 122 PRO A O 1
ATOM 968 N N . GLY A 1 123 ? 4.797 32.251 -7.479 1.00 75.62 123 GLY A N 1
ATOM 969 C CA . GLY A 1 123 ? 3.819 31.173 -7.683 1.00 75.62 123 GLY A CA 1
ATOM 970 C C . GLY A 1 123 ? 3.206 30.565 -6.414 1.00 75.62 123 GLY A C 1
ATOM 971 O O . GLY A 1 123 ? 2.472 29.588 -6.530 1.00 75.62 123 GLY A O 1
ATOM 972 N N . GLN A 1 124 ? 3.481 31.100 -5.217 1.00 72.62 124 GLN A N 1
ATOM 973 C CA . GLN A 1 124 ? 2.825 30.665 -3.976 1.00 72.62 124 GLN A CA 1
ATOM 974 C C . GLN A 1 124 ? 1.855 31.723 -3.436 1.00 72.62 124 GLN A C 1
ATOM 976 O O . GLN A 1 124 ? 2.231 32.878 -3.247 1.00 72.62 124 GLN A O 1
ATOM 981 N N . GLU A 1 125 ? 0.619 31.312 -3.151 1.00 67.69 125 GLU A N 1
ATOM 982 C CA . GLU A 1 125 ? -0.413 32.155 -2.538 1.00 67.69 125 GLU A CA 1
ATOM 983 C C . GLU A 1 125 ? -0.375 32.037 -1.007 1.00 67.69 125 GLU A C 1
ATOM 985 O O . GLU A 1 125 ? -0.132 30.962 -0.453 1.00 67.69 125 GLU A O 1
ATOM 990 N N . SER A 1 126 ? -0.600 33.149 -0.305 1.00 65.81 126 SER A N 1
ATOM 991 C CA . SER A 1 126 ? -0.760 33.150 1.150 1.00 65.81 126 SER A CA 1
ATOM 992 C C . SER A 1 126 ? -2.201 32.814 1.522 1.00 65.81 126 SER A C 1
ATOM 994 O O . SER A 1 126 ? -3.121 33.495 1.078 1.00 65.81 126 SER A O 1
ATOM 996 N N . LEU A 1 127 ? -2.390 31.806 2.373 1.00 63.00 127 LEU A N 1
ATOM 997 C CA . LEU A 1 127 ? -3.690 31.511 2.969 1.00 63.00 127 LEU A CA 1
ATOM 998 C C . LEU A 1 127 ? -3.898 32.418 4.184 1.00 63.00 127 LEU A C 1
ATOM 1000 O O . LEU A 1 127 ? -3.154 32.325 5.164 1.00 63.00 127 LEU A O 1
ATOM 1004 N N . ASP A 1 128 ? -4.893 33.298 4.105 1.00 67.56 128 ASP A N 1
ATOM 1005 C CA . ASP A 1 128 ? -5.337 34.081 5.251 1.00 67.56 128 ASP A CA 1
ATOM 1006 C C . ASP A 1 128 ? -6.252 33.220 6.125 1.00 67.56 128 ASP A C 1
ATOM 1008 O O . ASP A 1 128 ? -7.315 32.769 5.700 1.00 67.56 128 ASP A O 1
ATOM 1012 N N . PHE A 1 129 ? -5.825 32.998 7.363 1.00 61.00 129 PHE A N 1
ATOM 1013 C CA . PHE A 1 129 ? -6.676 32.462 8.417 1.00 61.00 129 PHE A CA 1
ATOM 1014 C C . PHE A 1 129 ? -7.179 33.662 9.223 1.00 61.00 129 PHE A C 1
ATOM 1016 O O . PHE A 1 129 ? -6.364 34.422 9.750 1.00 61.00 129 PHE A O 1
ATOM 1023 N N . SER A 1 130 ? -8.495 33.885 9.236 1.00 60.41 130 SER A N 1
ATOM 1024 C CA . SER A 1 130 ? -9.119 34.924 10.064 1.00 60.41 130 SER A CA 1
ATOM 1025 C C . SER A 1 130 ? -8.962 34.596 11.552 1.00 60.41 130 SER A C 1
ATOM 1027 O O . SER A 1 130 ? -8.952 33.418 11.911 1.00 60.41 130 SER A O 1
ATOM 1029 N N . ASP A 1 131 ? -8.817 35.645 12.368 1.00 58.50 131 ASP A N 1
ATOM 1030 C CA . ASP A 1 131 ? -8.776 35.569 13.838 1.00 58.50 131 ASP A CA 1
ATOM 1031 C C . ASP A 1 131 ? -10.128 35.148 14.438 1.00 58.50 131 ASP A C 1
ATOM 1033 O O . ASP A 1 131 ? -11.180 35.531 13.865 1.00 58.50 131 ASP A O 1
#

Radius of gyration: 25.81 Å; chains: 1; bounding box: 34×56×66 Å

InterPro domains:
  IPR041635 Type ISP restriction-modification enzyme LLaBIII, C-terminal specificity domain [PF18135] (3-62)